Protein 3EXC (pdb70)

Radius of gyration: 12.43 Å; Cα contacts (8 Å, |Δi|>4): 93; chains: 1; bounding box: 24×31×33 Å

Sequence (75 aa):
KLLVVYDVSDDSKRNKLANNLKKLGLERIQRSAFEGDDRKDLVRVVKLIVDTNTDIVHIIPLGIRDWERRIVIGR

B-factor: mean 41.05, std 13.04, range [20.53, 105.18]

Solvent-accessible surface area: 5657 Å² total

Structure (mmCIF, N/CA/C/O backbone):
data_3EXC
#
_entry.id   3EXC
#
_cell.length_a   93.479
_cell.length_b   93.479
_cell.length_c   48.596
_cell.angle_alpha   90.00
_cell.angle_beta   90.00
_cell.angle_gamma   120.00
#
_symmetry.space_group_name_H-M   'P 63 2 2'
#
loop_
_entity.id
_entity.type
_entity.pdbx_description
1 polymer 'Uncharacterized protein'
2 non-polymer 'CHLORIDE ION'
3 non-polymer 'SODIUM ION'
4 water water
#
loop_
_atom_site.group_PDB
_atom_site.id
_atom_site.type_symbol
_atom_site.label_atom_id
_atom_site.label_alt_id
_atom_site.label_comp_id
_atom_site.label_asym_id
_atom_site.label_entity_id
_atom_site.label_seq_id
_atom_site.pdbx_PDB_ins_code
_atom_site.Cartn_x
_atom_site.Cartn_y
_atom_site.Cartn_z
_atom_site.occupancy
_atom_site.B_iso_or_equiv
_atom_site.auth_seq_id
_atom_site.auth_comp_id
_atom_site.auth_asym_id
_atom_site.auth_atom_id
_atom_site.pdbx_PDB_model_num
ATOM 9 N N . LYS A 1 5 ? 30.006 36.436 25.391 1.00 45.75 2 LYS X N 1
ATOM 10 C CA . LYS A 1 5 ? 29.373 35.140 25.545 1.00 41.89 2 LYS X CA 1
ATOM 11 C C . LYS A 1 5 ? 28.623 34.682 24.311 1.00 40.27 2 LYS X C 1
ATOM 12 O O . LYS A 1 5 ? 28.384 35.430 23.368 1.00 38.08 2 LYS X O 1
ATOM 18 N N . LEU A 1 6 ? 28.183 33.443 24.330 1.00 39.26 3 LEU X N 1
ATOM 19 C CA . LEU A 1 6 ? 27.164 33.067 23.397 1.00 38.07 3 LEU X CA 1
ATOM 20 C C . LEU A 1 6 ? 26.287 32.063 23.960 1.00 36.29 3 LEU X C 1
ATOM 21 O O . LEU A 1 6 ? 26.647 31.386 24.895 1.00 34.38 3 LEU X O 1
ATOM 26 N N . LEU A 1 7 ? 25.075 32.040 23.427 1.00 36.20 4 LEU X N 1
ATOM 27 C CA . LEU A 1 7 ? 24.042 31.075 23.757 1.00 36.56 4 LEU X CA 1
ATOM 28 C C . LEU A 1 7 ? 23.789 30.250 22.525 1.00 35.28 4 LEU X C 1
ATOM 29 O O . LEU A 1 7 ? 23.737 30.805 21.406 1.00 34.14 4 LEU X O 1
ATOM 34 N N . VAL A 1 8 ? 23.597 28.963 22.744 1.00 32.26 5 VAL X N 1
ATOM 35 C CA . VAL A 1 8 ? 23.103 28.111 21.700 1.00 31.93 5 VAL X CA 1
ATOM 36 C C . VAL A 1 8 ? 21.798 27.575 22.234 1.00 31.36 5 VAL X C 1
ATOM 37 O O . VAL A 1 8 ? 21.771 26.933 23.291 1.00 33.29 5 VAL X O 1
ATOM 41 N N . VAL A 1 9 ? 20.730 27.818 21.511 1.00 28.75 6 VAL X N 1
ATOM 42 C CA . VAL A 1 9 ? 19.429 27.348 21.840 1.00 29.22 6 VAL X CA 1
ATOM 43 C C . VAL A 1 9 ? 18.966 26.454 20.694 1.00 30.86 6 VAL X C 1
ATOM 44 O O . VAL A 1 9 ? 18.945 26.845 19.521 1.00 30.36 6 VAL X O 1
ATOM 48 N N . TYR A 1 10 ? 18.489 25.262 20.999 1.00 32.30 7 TYR X N 1
ATOM 49 C CA . TYR A 1 10 ? 18.079 24.359 19.902 1.00 32.24 7 TYR X CA 1
ATOM 50 C C . TYR A 1 10 ? 16.651 23.723 20.032 1.00 33.87 7 TYR X C 1
ATOM 51 O O . TYR A 1 10 ? 16.039 23.581 21.146 1.00 33.91 7 TYR X O 1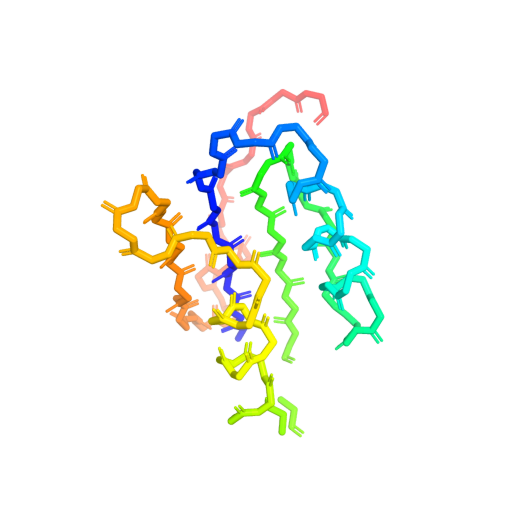
ATOM 60 N N . ASP A 1 11 ? 16.135 23.305 18.879 1.00 33.49 8 ASP X N 1
ATOM 61 C CA . ASP A 1 11 ? 14.839 22.687 18.752 1.00 32.81 8 ASP X CA 1
ATOM 62 C C . ASP A 1 11 ? 15.142 21.541 17.762 1.00 33.04 8 ASP X C 1
ATOM 63 O O . ASP A 1 11 ? 15.134 21.687 16.523 1.00 32.43 8 ASP X O 1
ATOM 68 N N . VAL A 1 12 ? 15.507 20.402 18.331 1.00 32.98 9 VAL X N 1
ATOM 69 C CA . VAL A 1 12 ? 15.914 19.292 17.559 1.00 33.83 9 VAL X CA 1
ATOM 70 C C . VAL A 1 12 ? 14.891 18.173 17.734 1.00 37.17 9 VAL X C 1
ATOM 71 O O . VAL A 1 12 ? 14.794 17.631 18.827 1.00 37.23 9 VAL X O 1
ATOM 75 N N . SER A 1 13 ? 14.130 17.843 16.677 1.00 39.21 10 SER X N 1
ATOM 76 C CA . SER A 1 13 ? 13.094 16.781 16.760 1.00 42.55 10 SER X CA 1
ATOM 77 C C . SER A 1 13 ? 13.581 15.377 17.122 1.00 43.84 10 SER X C 1
ATOM 78 O O . SER A 1 13 ? 13.108 14.831 18.108 1.00 44.52 10 SER X O 1
ATOM 81 N N . ASP A 1 14 ? 14.506 14.800 16.359 1.00 45.30 11 ASP X N 1
ATOM 82 C CA . ASP A 1 14 ? 15.069 13.462 16.696 1.00 47.11 11 ASP X CA 1
ATOM 83 C C . ASP A 1 14 ? 15.804 13.386 18.090 1.00 47.43 11 ASP X C 1
ATOM 84 O O . ASP A 1 14 ? 16.890 13.963 18.279 1.00 47.66 11 ASP X O 1
ATOM 89 N N . ASP A 1 15 ? 15.194 12.674 19.050 1.00 47.43 12 ASP X N 1
ATOM 90 C CA . ASP A 1 15 ? 15.755 12.390 20.402 1.00 47.63 12 ASP X CA 1
ATOM 91 C C . ASP A 1 15 ? 17.260 12.103 20.404 1.00 46.90 12 ASP X C 1
ATOM 92 O O . ASP A 1 15 ? 18.008 12.572 21.261 1.00 47.15 12 ASP X O 1
ATOM 97 N N . SER A 1 16 ? 17.687 11.310 19.443 1.00 45.54 13 SER X N 1
ATOM 98 C CA . SER A 1 16 ? 19.048 10.878 19.364 1.00 44.87 13 SER X CA 1
ATOM 99 C C . SER A 1 16 ? 20.004 11.969 18.862 1.00 43.92 13 SER X C 1
ATOM 100 O O . SER A 1 16 ? 21.131 12.078 19.340 1.00 43.33 13 SER X O 1
ATOM 103 N N . LYS A 1 17 ? 19.547 12.775 17.904 1.00 43.36 14 LYS X N 1
ATOM 104 C CA . LYS A 1 17 ? 20.311 13.918 17.435 1.00 43.07 14 LYS X CA 1
ATOM 105 C C . LYS A 1 17 ? 20.429 14.956 18.523 1.00 42.36 14 LYS X C 1
ATOM 106 O O . LYS A 1 17 ? 21.485 15.560 18.655 1.00 41.54 14 LYS X O 1
ATOM 112 N N . ARG A 1 18 ? 19.364 15.161 19.298 1.00 41.71 15 ARG X N 1
ATOM 113 C CA . ARG A 1 18 ? 19.428 16.116 20.404 1.00 42.19 15 ARG X CA 1
ATOM 114 C C . ARG A 1 18 ? 20.561 15.819 21.399 1.00 42.01 15 ARG X C 1
ATOM 115 O O . ARG A 1 18 ? 21.278 16.712 21.815 1.00 41.26 15 ARG X O 1
ATOM 123 N N . ASN A 1 19 ? 20.777 14.577 21.797 1.00 42.19 16 ASN X N 1
ATOM 124 C CA . ASN A 1 19 ? 21.869 14.445 22.741 1.00 41.32 16 ASN X CA 1
ATOM 125 C C . ASN A 1 19 ? 23.244 14.246 22.160 1.00 39.61 16 ASN X C 1
ATOM 126 O O . ASN A 1 19 ? 24.209 14.524 22.859 1.00 39.71 16 ASN X O 1
ATOM 131 N N . LYS A 1 20 ? 23.354 13.804 20.902 1.00 37.22 17 LYS X N 1
ATOM 132 C CA . LYS A 1 20 ? 24.607 13.998 20.180 1.00 34.78 17 LYS X CA 1
ATOM 133 C C . LYS A 1 20 ? 25.028 15.471 20.228 1.00 33.46 17 LYS X C 1
ATOM 134 O O . LYS A 1 20 ? 26.182 15.782 20.519 1.00 33.11 17 LYS X O 1
ATOM 140 N N . LEU A 1 21 ? 24.092 16.376 19.946 1.00 31.61 18 LEU X N 1
ATOM 141 C CA . LEU A 1 21 ? 24.381 17.841 19.962 1.00 31.02 18 LEU X CA 1
ATOM 142 C C . LEU A 1 21 ? 24.766 18.316 21.357 1.00 31.49 18 LEU X C 1
ATOM 143 O O . LEU A 1 21 ? 25.799 18.921 21.506 1.00 30.67 18 LEU X O 1
ATOM 148 N N . ALA A 1 22 ? 23.974 17.954 22.374 1.00 32.48 19 ALA X N 1
ATOM 149 C CA . ALA A 1 22 ? 24.274 18.284 23.785 1.00 33.79 19 ALA X CA 1
ATOM 150 C C . ALA A 1 22 ? 25.666 17.793 24.118 1.00 34.69 19 ALA X C 1
ATOM 151 O O . ALA A 1 22 ? 26.453 18.534 24.697 1.00 34.83 19 ALA X O 1
ATOM 153 N N . ASN A 1 23 ? 25.985 16.569 23.706 1.00 36.03 20 ASN X N 1
ATOM 154 C CA . ASN A 1 23 ? 27.306 15.976 23.997 1.00 37.21 20 ASN X CA 1
ATOM 155 C C . ASN A 1 23 ? 28.418 16.754 23.359 1.00 36.75 20 ASN X C 1
ATOM 156 O O . ASN A 1 23 ? 29.463 16.970 23.983 1.00 36.56 20 ASN X O 1
ATOM 161 N N . ASN A 1 24 ? 28.204 17.135 22.099 1.00 36.13 21 ASN X N 1
ATOM 162 C CA . ASN A 1 24 ? 29.210 17.924 21.381 1.00 35.80 21 ASN X CA 1
ATOM 163 C C . ASN A 1 24 ? 29.407 19.360 21.818 1.00 35.03 21 ASN X C 1
ATOM 164 O O . ASN A 1 24 ? 30.532 19.860 21.879 1.00 35.24 21 ASN X O 1
ATOM 169 N N . LEU A 1 25 ? 28.315 20.020 22.128 1.00 34.03 22 LEU X N 1
ATOM 170 C CA . LEU A 1 25 ? 28.390 21.328 22.805 1.00 34.59 22 LEU X CA 1
ATOM 171 C C . LEU A 1 25 ? 29.197 21.264 24.148 1.00 35.09 22 LEU X C 1
ATOM 172 O O . LEU A 1 25 ? 29.982 22.155 24.400 1.00 35.25 22 LEU X O 1
ATOM 177 N N . LYS A 1 26 ? 29.022 20.237 24.994 1.00 36.20 23 LYS X N 1
ATOM 178 C CA . LYS A 1 26 ? 29.850 20.142 26.203 1.00 39.17 23 LYS X CA 1
ATOM 179 C C . LYS A 1 26 ? 31.316 20.012 25.762 1.00 40.17 23 LYS X C 1
ATOM 180 O O . LYS A 1 26 ? 32.190 20.700 26.290 1.00 40.67 23 LYS X O 1
ATOM 186 N N . LYS A 1 27 ? 31.585 19.153 24.769 1.00 40.13 24 LYS X N 1
ATOM 187 C CA . LYS A 1 27 ? 32.966 18.897 24.361 1.00 40.43 24 LYS X CA 1
ATOM 188 C C . LYS A 1 27 ? 33.676 20.171 23.947 1.00 40.03 24 LYS X C 1
ATOM 189 O O . LYS A 1 27 ? 34.860 20.323 24.242 1.00 39.77 24 LYS X O 1
ATOM 195 N N . LEU A 1 28 ? 32.963 21.080 23.278 1.00 39.54 25 LEU X N 1
ATOM 196 C CA . LEU A 1 28 ? 33.565 22.349 22.843 1.00 39.99 25 LEU X CA 1
ATOM 197 C C . LEU A 1 28 ? 33.680 23.331 24.010 1.00 40.91 25 LEU X C 1
ATOM 198 O O . LEU A 1 28 ? 33.903 24.545 23.770 1.00 42.71 25 LEU X O 1
ATOM 203 N N . GLY A 1 29 ? 33.409 22.846 25.237 1.00 40.15 26 GLY X N 1
ATOM 204 C CA . GLY A 1 29 ? 33.364 23.689 26.458 1.00 39.50 26 GLY X CA 1
ATOM 205 C C . GLY A 1 29 ? 32.126 24.551 26.789 1.00 39.39 26 GLY X C 1
ATOM 206 O O . GLY A 1 29 ? 32.159 25.367 27.728 1.00 40.31 26 GLY X O 1
ATOM 207 N N . LEU A 1 30 ? 31.016 24.411 26.079 1.00 37.72 27 LEU X N 1
ATOM 208 C CA . LEU A 1 30 ? 29.812 25.154 26.523 1.00 36.54 27 LEU X CA 1
ATOM 209 C C . LEU A 1 30 ? 29.183 24.444 27.710 1.00 35.72 27 LEU X C 1
ATOM 210 O O . LEU A 1 30 ? 29.401 23.265 27.877 1.00 35.76 27 LEU X O 1
ATOM 215 N N . GLU A 1 31 ? 28.358 25.142 28.488 1.00 35.38 28 GLU X N 1
ATOM 216 C CA . GLU A 1 31 ? 27.753 24.579 29.671 1.00 35.04 28 GLU X CA 1
ATOM 217 C C . GLU A 1 31 ? 26.264 24.559 29.553 1.00 34.11 28 GLU X C 1
ATOM 218 O O . GLU A 1 31 ? 25.666 25.567 29.151 1.00 31.09 28 GLU X O 1
ATOM 224 N N . ARG A 1 32 ? 25.648 23.443 29.951 1.00 33.19 29 ARG X N 1
ATOM 225 C CA . ARG A 1 32 ? 24.205 23.388 29.858 1.00 33.71 29 ARG X CA 1
ATOM 226 C C . ARG A 1 32 ? 23.552 24.333 30.845 1.00 32.74 29 ARG X C 1
ATOM 227 O O . ARG A 1 32 ? 23.940 24.379 31.972 1.00 33.51 29 ARG X O 1
ATOM 235 N N . ILE A 1 33 ? 22.610 25.148 30.400 1.00 32.58 30 ILE X N 1
ATOM 236 C CA . ILE A 1 33 ? 21.817 25.965 31.323 1.00 31.32 30 ILE X CA 1
ATOM 237 C C . ILE A 1 33 ? 20.353 25.497 31.363 1.00 32.18 30 ILE X C 1
ATOM 238 O O . ILE A 1 33 ? 19.667 25.836 32.305 1.00 33.84 30 ILE X O 1
ATOM 243 N N . GLN A 1 34 ? 19.854 24.784 30.340 1.00 32.75 31 GLN X N 1
ATOM 244 C CA . GLN A 1 34 ? 18.464 24.253 30.353 1.00 33.62 31 GLN X CA 1
ATOM 245 C C . GLN A 1 34 ? 18.437 23.095 29.458 1.00 33.69 31 GLN X C 1
ATOM 246 O O . GLN A 1 34 ? 19.378 22.885 28.731 1.00 35.03 31 GLN X O 1
ATOM 252 N N . ARG A 1 35 ? 17.299 22.431 29.378 1.00 34.64 32 ARG X N 1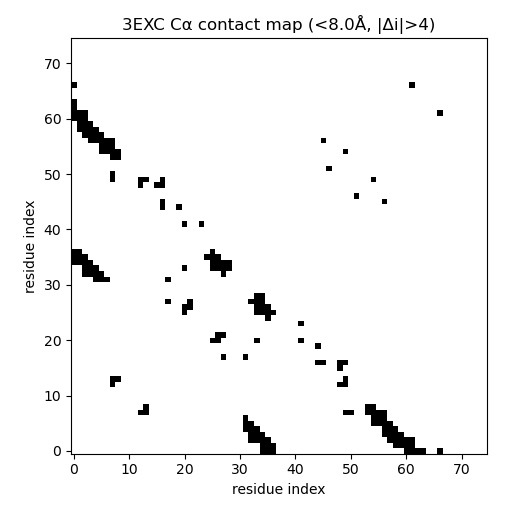
ATOM 253 C CA . ARG A 1 35 ? 17.175 21.268 28.505 1.00 37.50 32 ARG X CA 1
ATOM 254 C C . ARG A 1 35 ? 17.629 21.486 27.036 1.00 38.12 32 ARG X C 1
ATOM 255 O O . ARG A 1 35 ? 18.146 20.564 26.367 1.00 40.21 32 ARG X O 1
ATOM 263 N N . SER A 1 36 ? 17.416 22.664 26.486 1.00 37.52 33 SER X N 1
ATOM 264 C CA . SER A 1 36 ? 17.889 22.783 25.085 1.00 36.69 33 SER X CA 1
ATOM 265 C C . SER A 1 36 ? 18.672 24.084 24.873 1.00 34.39 33 SER X C 1
ATOM 266 O O . SER A 1 36 ? 18.456 24.764 23.890 1.00 35.13 33 SER X O 1
ATOM 269 N N . ALA A 1 37 ? 19.550 24.432 25.819 1.00 31.39 34 ALA X N 1
ATOM 270 C CA . ALA A 1 37 ? 20.253 25.708 25.742 1.00 30.45 34 ALA X CA 1
ATOM 271 C C . ALA A 1 37 ? 21.567 25.541 26.461 1.00 29.78 34 ALA X C 1
ATOM 272 O O . ALA A 1 37 ? 21.653 24.869 27.469 1.00 29.87 34 ALA X O 1
ATOM 274 N N . PHE A 1 38 ? 22.599 26.119 25.903 1.00 29.57 35 PHE X N 1
ATOM 275 C CA . PHE A 1 38 ? 23.938 26.065 26.469 1.00 31.27 35 PHE X CA 1
ATOM 276 C C . PHE A 1 38 ? 24.502 27.481 26.401 1.00 32.35 35 PHE X C 1
ATOM 277 O O . PHE A 1 38 ? 24.035 28.273 25.556 1.00 32.65 35 PHE X O 1
ATOM 285 N N . GLU A 1 39 ? 25.463 27.812 27.255 1.00 33.60 36 GLU X N 1
ATOM 286 C CA . GLU A 1 39 ? 26.198 29.100 27.131 1.00 37.07 36 GLU X CA 1
ATOM 287 C C . GLU A 1 39 ? 27.678 28.841 27.263 1.00 37.56 36 GLU X C 1
ATOM 288 O O . GLU A 1 39 ? 28.079 27.807 27.825 1.00 38.09 36 GLU X O 1
ATOM 294 N N . GLY A 1 40 ? 28.514 29.740 26.749 1.00 37.96 37 GLY X N 1
ATOM 295 C CA . GLY A 1 40 ? 29.930 29.506 26.863 1.00 41.22 37 GLY X CA 1
ATOM 296 C C . GLY A 1 40 ? 30.600 30.788 26.477 1.00 43.47 37 GLY X C 1
ATOM 297 O O . GLY A 1 40 ? 29.920 31.729 26.122 1.00 42.28 37 GLY X O 1
ATOM 298 N N . ASP A 1 41 ? 31.915 30.822 26.558 1.00 45.36 38 ASP X N 1
ATOM 299 C CA . ASP A 1 41 ? 32.657 31.987 26.223 1.00 50.19 38 ASP X CA 1
ATOM 300 C C . ASP A 1 41 ? 33.197 31.846 24.813 1.00 53.85 38 ASP X C 1
ATOM 301 O O . ASP A 1 41 ? 33.650 30.772 24.410 1.00 54.06 38 ASP X O 1
ATOM 314 N N . ASP A 1 43 ? 35.906 32.061 21.931 1.00 66.73 40 ASP X N 1
ATOM 315 C CA . ASP A 1 43 ? 37.191 31.322 21.993 1.00 67.40 40 ASP X CA 1
ATOM 316 C C . ASP A 1 43 ? 38.227 31.517 20.853 1.00 67.39 40 ASP X C 1
ATOM 317 O O . ASP A 1 43 ? 39.085 30.634 20.585 1.00 66.83 40 ASP X O 1
ATOM 322 N N . ARG A 1 46 ? 37.211 28.630 17.026 1.00 63.65 43 ARG X N 1
ATOM 323 C CA . ARG A 1 46 ? 36.031 28.082 17.704 1.00 64.06 43 ARG X CA 1
ATOM 324 C C . ARG A 1 46 ? 34.724 28.344 16.931 1.00 64.39 43 ARG X C 1
ATOM 325 O O . ARG A 1 46 ? 34.001 27.410 16.623 1.00 64.75 43 ARG X O 1
ATOM 341 N N . LYS A 1 48 ? 33.743 28.982 13.872 1.00 61.75 45 LYS X N 1
ATOM 342 C CA . LYS A 1 48 ? 33.564 28.251 12.625 1.00 59.00 45 LYS X CA 1
ATOM 34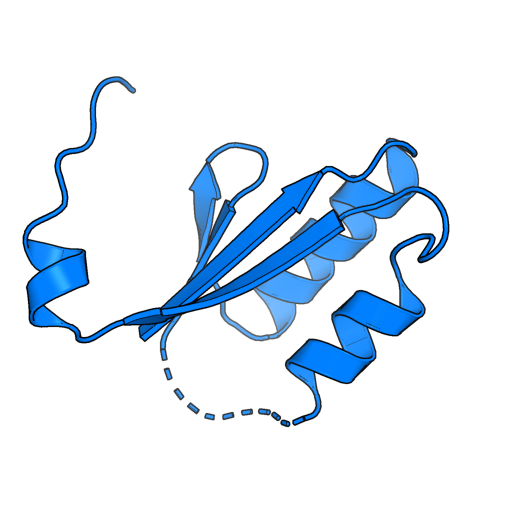3 C C . LYS A 1 48 ? 33.335 26.761 12.883 1.00 56.26 45 LYS X C 1
ATOM 344 O O . LYS A 1 48 ? 32.527 26.128 12.189 1.00 55.32 45 LYS X O 1
ATOM 350 N N . ASP A 1 49 ? 34.015 26.232 13.907 1.00 52.81 46 ASP X N 1
ATOM 351 C CA . ASP A 1 49 ? 33.813 24.855 14.348 1.00 50.08 46 ASP X CA 1
ATOM 352 C C . ASP A 1 49 ? 32.482 24.581 14.986 1.00 47.14 46 ASP X C 1
ATOM 353 O O . ASP A 1 49 ? 31.905 23.519 14.739 1.00 46.03 46 ASP X O 1
ATOM 358 N N . LEU A 1 50 ? 32.019 25.530 15.813 1.00 44.09 47 LEU X N 1
ATOM 359 C CA . LEU A 1 50 ? 30.685 25.505 16.395 1.00 41.74 47 LEU X CA 1
ATOM 360 C C . LEU A 1 50 ? 29.592 25.371 15.315 1.00 40.64 47 LEU X C 1
ATOM 361 O O . LEU A 1 50 ? 28.750 24.476 15.375 1.00 40.05 47 LEU X O 1
ATOM 366 N N . VAL A 1 51 ? 29.619 26.240 14.321 1.00 39.49 48 VAL X N 1
ATOM 367 C CA . VAL A 1 51 ? 28.629 26.186 13.283 1.00 39.45 48 VAL X CA 1
ATOM 368 C C . VAL A 1 51 ? 28.712 24.871 12.522 1.00 39.15 48 VAL X C 1
AT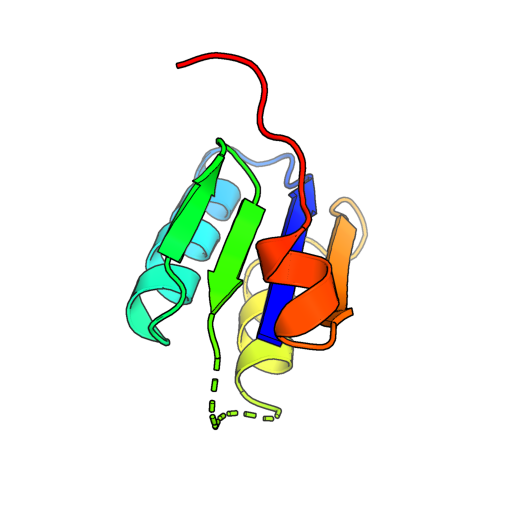OM 369 O O . VAL A 1 51 ? 27.669 24.256 12.268 1.00 39.71 48 VAL X O 1
ATOM 373 N N . ARG A 1 52 ? 29.924 24.418 12.187 1.00 39.26 49 ARG X N 1
ATOM 374 C CA . ARG A 1 52 ? 30.090 23.156 11.452 1.00 38.98 49 ARG X CA 1
ATOM 375 C C . ARG A 1 52 ? 29.512 22.015 12.299 1.00 38.12 49 ARG X C 1
ATOM 376 O O . ARG A 1 52 ? 28.719 21.219 11.828 1.00 39.35 49 ARG X O 1
ATOM 384 N N . VAL A 1 53 ? 29.829 21.954 13.576 1.00 37.08 50 VAL X N 1
ATOM 385 C CA . VAL A 1 53 ? 29.260 20.910 14.426 1.00 35.38 50 VAL X CA 1
ATOM 386 C C . VAL A 1 53 ? 27.746 20.882 14.423 1.00 35.53 50 VAL X C 1
ATOM 387 O O . VAL A 1 53 ? 27.124 19.828 14.243 1.00 36.67 50 VAL X O 1
ATOM 391 N N . VAL A 1 54 ? 27.130 22.035 14.649 1.00 33.57 51 VAL X N 1
ATOM 392 C CA . VAL A 1 54 ? 25.707 22.073 14.688 1.00 32.05 51 VAL X CA 1
ATOM 393 C C . VAL A 1 54 ? 25.152 21.612 13.354 1.00 31.05 51 VAL X C 1
ATOM 394 O O . VAL A 1 54 ? 24.304 20.756 13.314 1.00 30.84 51 VAL X O 1
ATOM 398 N N . LYS A 1 55 ? 25.642 22.166 12.247 1.00 31.38 52 LYS X N 1
ATOM 399 C CA . LYS A 1 55 ? 25.100 21.782 10.910 1.00 32.81 52 LYS X CA 1
ATOM 400 C C . LYS A 1 55 ? 25.199 2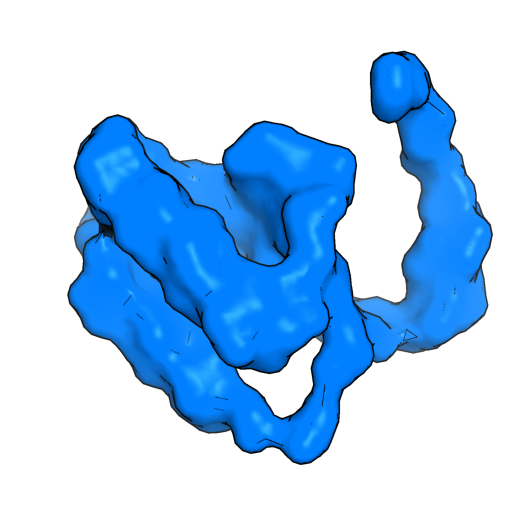0.260 10.596 1.00 32.65 52 LYS X C 1
ATOM 401 O O . LYS A 1 55 ? 24.297 19.670 9.954 1.00 32.79 52 LYS X O 1
ATOM 407 N N . LEU A 1 56 ? 26.283 19.634 11.048 1.00 31.60 53 LEU X N 1
ATOM 408 C CA . LEU A 1 56 ? 26.530 18.231 10.719 1.00 30.57 53 LEU X CA 1
ATOM 409 C C . LEU A 1 56 ? 25.588 17.362 11.533 1.00 30.95 53 LEU X C 1
ATOM 410 O O . LEU A 1 56 ? 25.165 16.309 11.060 1.00 31.32 53 LEU X O 1
ATOM 415 N N . ILE A 1 57 ? 25.201 17.815 12.722 1.00 30.68 54 ILE X N 1
ATOM 416 C CA . ILE A 1 57 ? 24.409 16.968 13.610 1.00 30.74 54 ILE X CA 1
ATOM 417 C C . ILE A 1 57 ? 22.904 17.115 13.386 1.00 31.94 54 ILE X C 1
ATOM 418 O O . ILE A 1 57 ? 22.174 16.143 13.409 1.00 30.82 54 ILE X O 1
ATOM 423 N N . VAL A 1 58 ? 22.420 18.345 13.261 1.00 32.94 55 VAL X N 1
ATOM 424 C CA . VAL A 1 58 ? 20.986 18.505 13.238 1.00 34.88 55 VAL X CA 1
ATOM 425 C C . VAL A 1 58 ? 20.474 18.280 11.813 1.00 37.50 55 VAL X C 1
ATOM 426 O O . VAL A 1 58 ? 21.257 18.407 10.844 1.00 37.94 55 VAL X O 1
ATOM 430 N N . ASP A 1 59 ? 19.172 17.965 11.695 1.00 39.30 56 ASP X N 1
ATOM 431 C CA . ASP A 1 59 ? 18.460 17.954 10.394 1.00 40.40 56 ASP X CA 1
ATOM 432 C C . ASP A 1 59 ? 18.092 19.379 10.064 1.00 41.01 56 ASP X C 1
ATOM 433 O O . ASP A 1 59 ? 17.209 19.941 10.631 1.00 39.63 56 ASP X O 1
ATOM 438 N N . THR A 1 60 ? 18.782 19.944 9.108 1.00 43.88 57 THR X N 1
ATOM 439 C CA . THR A 1 60 ? 18.567 21.312 8.648 1.00 47.48 57 THR X CA 1
ATOM 440 C C . THR A 1 60 ? 17.237 21.663 7.944 1.00 47.88 57 THR X C 1
ATOM 441 O O . THR A 1 60 ? 16.901 22.857 7.769 1.00 48.81 57 THR X O 1
ATOM 445 N N . ASN A 1 61 ? 16.447 20.653 7.582 1.00 48.06 58 ASN X N 1
ATOM 446 C CA . ASN A 1 61 ? 15.146 20.959 7.015 1.00 48.81 58 ASN X CA 1
ATOM 447 C C . ASN A 1 61 ? 14.087 21.049 8.046 1.00 47.99 58 ASN X C 1
ATOM 448 O O . ASN A 1 61 ? 13.028 21.548 7.741 1.00 50.09 5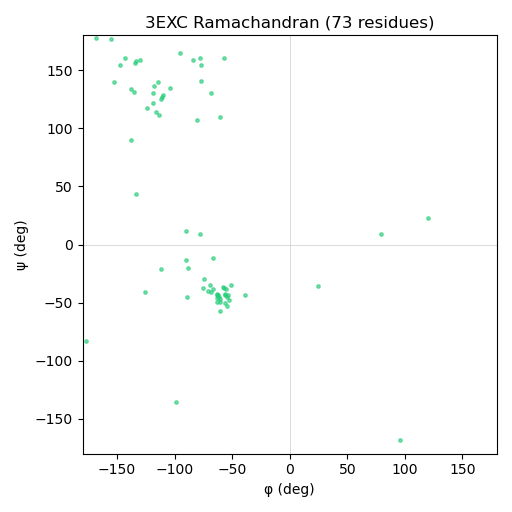8 ASN X O 1
ATOM 453 N N . THR A 1 62 ? 14.399 20.574 9.250 1.00 45.93 59 THR X N 1
ATOM 454 C CA . THR A 1 62 ? 13.461 20.216 10.323 1.00 43.31 59 THR X CA 1
ATOM 455 C C . THR A 1 62 ? 13.787 20.922 11.608 1.00 41.03 59 THR X C 1
ATOM 456 O O . THR A 1 62 ? 12.880 21.247 12.345 1.00 40.22 59 THR X O 1
ATOM 460 N N . ASP A 1 63 ? 15.082 21.017 11.927 1.00 37.94 60 ASP X N 1
ATOM 461 C CA . ASP A 1 63 ? 15.530 21.523 13.220 1.00 36.48 60 ASP X CA 1
ATOM 462 C C . ASP A 1 63 ? 15.848 22.988 13.112 1.00 35.08 60 ASP X C 1
ATOM 463 O O . ASP A 1 63 ? 15.919 23.496 11.956 1.00 34.84 60 ASP X O 1
ATOM 468 N N . ILE A 1 64 ? 15.964 23.649 14.275 1.00 32.09 61 ILE X N 1
ATOM 469 C CA . ILE A 1 64 ? 16.302 25.072 14.367 1.00 31.12 61 ILE X CA 1
ATOM 470 C C . ILE A 1 64 ? 17.292 25.201 15.491 1.00 30.74 61 ILE X C 1
ATOM 471 O O . ILE A 1 64 ? 17.072 24.651 16.556 1.00 30.61 61 ILE X O 1
ATOM 476 N N . VAL A 1 65 ? 18.376 25.948 15.268 1.00 30.20 62 VAL X N 1
ATOM 477 C CA . VAL A 1 65 ? 19.369 26.250 16.259 1.00 28.75 62 VAL X CA 1
ATOM 478 C C . VAL A 1 65 ? 19.693 27.727 16.144 1.00 28.94 62 VAL X C 1
ATOM 479 O O . VAL A 1 65 ? 19.929 28.247 15.042 1.00 29.28 62 VAL X O 1
ATOM 483 N N . HIS A 1 66 ? 19.696 28.427 17.267 1.00 27.31 63 HIS X N 1
ATOM 484 C CA . HIS A 1 66 ? 20.091 29.803 17.278 1.00 25.82 63 HIS X CA 1
ATOM 485 C C . HIS A 1 66 ? 21.411 29.939 17.989 1.00 26.60 63 HIS X C 1
ATOM 486 O O . HIS A 1 66 ? 21.612 29.370 19.058 1.00 26.90 63 HIS X O 1
ATOM 493 N N . ILE A 1 67 ? 22.361 30.608 17.356 1.00 25.65 64 ILE X N 1
ATOM 494 C CA . ILE A 1 67 ? 23.637 30.860 17.994 1.00 25.31 64 ILE X CA 1
ATOM 495 C C . ILE A 1 67 ? 23.711 32.364 18.124 1.00 26.92 64 ILE X C 1
ATOM 496 O O . ILE A 1 67 ? 23.710 33.099 17.112 1.00 25.31 64 ILE X O 1
ATOM 501 N N . ILE A 1 68 ? 23.689 32.805 19.377 1.00 28.09 65 ILE X N 1
ATOM 502 C CA . ILE A 1 68 ? 23.411 34.192 19.711 1.00 29.81 65 ILE X CA 1
ATOM 503 C C . ILE A 1 68 ? 24.549 34.764 20.549 1.00 30.05 65 ILE X C 1
ATOM 504 O O . ILE A 1 68 ? 24.791 34.258 21.627 1.00 30.47 65 ILE X O 1
ATOM 509 N N . PRO A 1 69 ? 25.260 35.806 20.045 1.00 29.54 66 PRO X N 1
ATOM 510 C CA . PRO A 1 69 ? 26.314 36.477 20.856 1.00 29.89 66 PRO X CA 1
ATOM 511 C C . PRO A 1 69 ? 25.688 37.411 21.884 1.00 31.53 66 PRO X C 1
ATOM 512 O O . PRO A 1 69 ? 24.663 38.018 21.580 1.00 32.38 66 PRO X O 1
ATOM 516 N N . LEU A 1 70 ? 26.215 37.487 23.105 1.00 31.35 67 LEU X N 1
ATOM 517 C CA . LEU A 1 70 ? 25.828 38.561 23.979 1.00 32.28 67 LEU X CA 1
ATOM 518 C C . LEU A 1 70 ? 26.956 39.055 24.820 1.00 29.96 67 LEU X C 1
ATOM 519 O O . LEU A 1 70 ? 27.953 38.397 24.893 1.00 27.75 67 LEU X O 1
ATOM 524 N N . GLY A 1 71 ? 26.842 40.257 25.349 1.00 28.52 68 GLY X N 1
ATOM 525 C CA . GLY A 1 71 ? 27.918 40.815 26.170 1.00 27.46 68 GLY X CA 1
ATOM 526 C C . GLY A 1 71 ? 27.818 40.135 27.532 1.00 27.78 68 GLY X C 1
ATOM 527 O O . GLY A 1 71 ? 26.755 39.663 27.980 1.00 27.28 68 GLY X O 1
ATOM 528 N N . ILE A 1 72 ? 28.928 40.077 28.209 1.00 27.71 69 ILE X N 1
ATOM 529 C CA . ILE A 1 72 ? 28.998 39.506 29.533 1.00 28.72 69 ILE X CA 1
ATOM 530 C C . ILE A 1 72 ? 27.972 40.159 30.482 1.00 28.00 69 ILE X C 1
ATOM 531 O O . ILE A 1 72 ? 27.331 39.453 31.258 1.00 29.05 69 ILE X O 1
ATOM 536 N N . ARG A 1 73 ? 27.817 41.491 30.450 1.00 27.20 70 ARG X N 1
ATOM 537 C CA 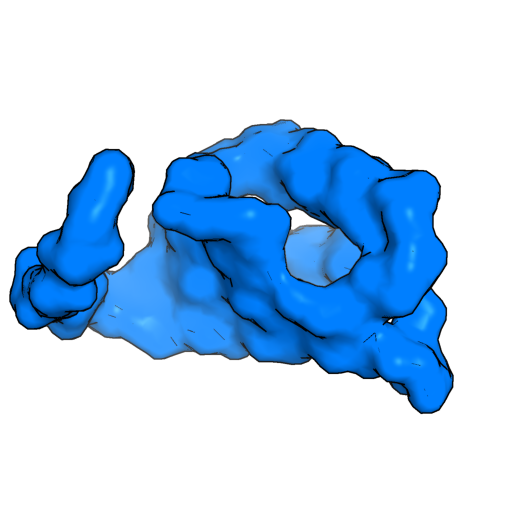. ARG A 1 73 ? 26.923 42.161 31.383 1.00 26.53 70 ARG X CA 1
ATOM 538 C C . ARG A 1 73 ? 25.463 41.824 31.082 1.00 27.29 70 ARG X C 1
ATOM 539 O O . ARG A 1 73 ? 24.693 41.718 32.010 1.00 26.41 70 ARG X O 1
ATOM 547 N N . ASP A 1 74 ? 25.088 41.654 29.806 1.00 28.14 71 ASP X N 1
ATOM 548 C CA . ASP A 1 74 ? 23.728 41.204 29.470 1.00 29.91 71 ASP X CA 1
ATOM 549 C C . ASP A 1 74 ? 23.478 39.803 30.011 1.00 30.43 71 ASP X C 1
ATOM 550 O O . ASP A 1 74 ? 22.401 39.505 30.510 1.00 31.05 71 ASP X O 1
ATOM 555 N N . TRP A 1 75 ? 24.438 38.897 29.879 1.00 29.85 72 TRP X N 1
ATOM 556 C CA . TRP A 1 75 ? 24.243 37.554 30.430 1.00 29.22 72 TRP X CA 1
ATOM 557 C C . TRP A 1 75 ? 24.096 37.601 31.979 1.00 29.48 72 TRP X C 1
ATOM 558 O O . TRP A 1 75 ? 23.208 36.987 32.618 1.00 29.34 72 TRP X O 1
ATOM 569 N N . GLU A 1 76 ? 25.001 38.359 32.597 1.00 28.10 73 GLU X N 1
ATOM 570 C CA . GLU A 1 76 ? 24.969 38.552 34.059 1.00 26.51 73 GLU X CA 1
ATOM 571 C C . GLU A 1 76 ? 23.631 39.079 34.563 1.00 26.90 73 GLU X C 1
ATOM 572 O O . GLU A 1 76 ? 23.183 38.693 35.593 1.00 28.03 73 GLU X O 1
ATOM 578 N N . ARG A 1 77 ? 23.002 39.965 33.831 1.00 26.19 74 ARG X N 1
ATOM 579 C CA . ARG A 1 77 ? 21.778 40.526 34.274 1.00 27.87 74 ARG X CA 1
ATOM 580 C C . ARG A 1 77 ? 20.582 39.731 33.824 1.00 27.91 74 ARG X C 1
ATOM 581 O O . ARG A 1 77 ? 19.503 40.196 33.965 1.00 28.92 74 ARG X O 1
ATOM 589 N N . ARG A 1 78 ? 20.746 38.533 33.305 1.00 28.55 75 ARG X N 1
ATOM 590 C CA . ARG A 1 78 ? 19.581 37.680 33.052 1.00 28.20 75 ARG X CA 1
ATOM 591 C C . ARG A 1 78 ? 18.800 37.476 34.371 1.00 28.57 75 ARG X C 1
ATOM 592 O O . ARG A 1 78 ? 19.311 37.700 35.459 1.00 26.54 75 ARG X O 1
ATOM 600 N N . ILE A 1 79 ? 17.519 37.083 34.250 1.00 30.64 76 ILE X N 1
ATOM 601 C CA . ILE A 1 79 ? 16.705 36.582 35.327 1.00 30.14 76 ILE X CA 1
ATOM 602 C C . ILE A 1 79 ? 16.458 35.098 35.088 1.00 31.52 76 ILE X C 1
ATOM 603 O O . ILE A 1 79 ? 16.040 34.729 33.999 1.00 32.30 76 ILE X O 1
ATOM 608 N N . VAL A 1 80 ? 16.746 34.243 36.062 1.00 30.94 77 VAL X N 1
ATOM 609 C CA . VAL A 1 80 ? 16.456 32.858 35.904 1.00 32.84 77 VAL X CA 1
ATOM 610 C C . VAL A 1 80 ? 15.344 32.469 36.875 1.00 33.99 77 VAL X C 1
ATOM 611 O O . VAL A 1 80 ? 15.411 32.681 38.099 1.00 35.71 77 VAL X O 1
ATOM 615 N N . ILE A 1 81 ? 14.300 31.894 36.353 1.00 34.13 78 ILE X N 1
ATOM 616 C CA . ILE A 1 81 ? 13.217 31.419 37.184 1.00 33.31 78 ILE X CA 1
ATOM 617 C C . ILE A 1 81 ? 13.322 29.925 37.269 1.00 34.62 78 ILE X C 1
ATOM 618 O O . ILE A 1 81 ? 13.542 29.277 36.268 1.00 32.21 78 ILE X O 1
ATOM 623 N N . GLY A 1 82 ? 13.172 29.392 38.478 1.00 37.8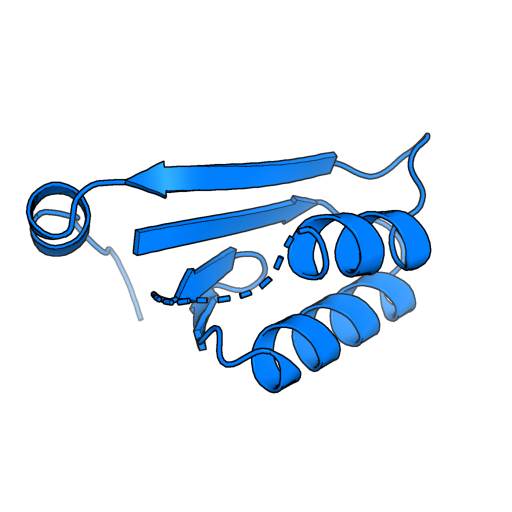9 79 GLY X N 1
ATOM 624 C CA . GLY A 1 82 ? 13.024 27.967 38.732 1.00 44.04 79 GLY X CA 1
ATOM 625 C C . GLY A 1 82 ? 14.318 27.250 39.086 1.00 49.76 79 GLY X C 1
ATOM 626 O O . GLY A 1 82 ? 15.381 27.889 39.264 1.00 50.76 79 GLY X O 1
ATOM 627 N N . ARG A 1 83 ? 14.231 25.911 39.080 1.00 54.24 80 ARG X N 1
ATOM 628 C CA . ARG A 1 83 ? 15.254 25.002 39.635 1.00 58.25 80 ARG X CA 1
ATOM 629 C C . ARG A 1 83 ? 16.731 25.269 39.223 1.00 58.28 80 ARG X C 1
ATOM 630 O O . ARG A 1 83 ? 17.010 26.022 38.275 1.00 59.23 80 ARG X O 1
#

Secondary structure (DSSP, 8-state):
-EEEEEE--SHHHHHHHHHHHHHTT-EEEETTEEEE----HHHHHHHHHS-TTT-EEEEEE--HHHHHT------

Foldseek 3Di:
DKKKFKDADDPVLQVVLVVVCVVQPWADPDSGMTHHDHHVPNVVVVVVRGDVVPMDMDIGDDDPVVVVPDDDDDD

Nearest PDB structures (foldseek):
  3exc-assembly1_X-2  TM=1.014E+00  e=4.749E-13  Saccharolobus solfataricus
  2i8e-assembly1_A  TM=8.630E-01  e=3.825E-06  Saccharolobus solfataricus P2
  1zpw-assembly1_X  TM=8.533E-01  e=2.699E-05  Thermus thermophilus
  5zyf-assembly3_E  TM=7.913E-01  e=2.154E-03  Streptococcus pyogenes serotype M1
  5zyf-assembly3_F  TM=7.661E-01  e=5.173E-03  Streptococcus pyogenes serotype M1